Protein AF-A0A968XNM1-F1 (afdb_monomer_lite)

Secondary structure (DSSP, 8-state):
--GGGT---PPPPP-TT-TTTT-GGGTEEE-SSEEEE-B-S-GGGHHHHHHHHHHHTTTSEEEE--TT--B-GGGEEEETTEEEE-

Radius of gyration: 13.29 Å; chains: 1; bounding box: 41×28×34 Å

Foldseek 3Di:
DQVVVPDDDDDDDDDVVQPCLVPLQFQWDDDPAAIEGFAAPDPSCVVSNVVSVVVCVVPHHYDYDDPPDGATRVQWDDDPPDTDGD

Structure (mmCIF, N/CA/C/O backbone):
data_AF-A0A968XNM1-F1
#
_entry.id   AF-A0A968XNM1-F1
#
loop_
_atom_site.group_PDB
_atom_site.id
_atom_site.type_symbol
_atom_site.label_atom_id
_atom_site.label_alt_id
_atom_site.label_comp_id
_atom_site.label_asym_id
_atom_site.label_entity_id
_atom_site.label_seq_id
_atom_site.pdbx_PDB_ins_code
_atom_site.Cartn_x
_atom_site.Cartn_y
_atom_site.Cartn_z
_atom_site.occupancy
_atom_site.B_iso_or_equiv
_atom_site.auth_seq_id
_atom_site.auth_comp_id
_atom_site.auth_asym_id
_atom_site.auth_atom_id
_atom_site.pdbx_PDB_model_num
ATOM 1 N N . ALA A 1 1 ? -19.971 -2.285 -4.293 1.00 63.44 1 ALA A N 1
ATOM 2 C CA . ALA A 1 1 ? -19.529 -3.239 -3.257 1.00 63.44 1 ALA A CA 1
ATOM 3 C C . ALA A 1 1 ? -18.905 -2.527 -2.051 1.00 63.44 1 ALA A C 1
ATOM 5 O O . ALA A 1 1 ? -19.477 -2.604 -0.976 1.00 63.44 1 ALA A O 1
ATOM 6 N N . LEU A 1 2 ? -17.806 -1.775 -2.206 1.00 65.31 2 LEU A N 1
ATOM 7 C CA . LEU A 1 2 ? -17.145 -1.104 -1.068 1.00 65.31 2 LEU A CA 1
ATOM 8 C C . LEU A 1 2 ? -17.956 0.068 -0.481 1.00 65.31 2 LEU A C 1
ATOM 10 O O . LEU A 1 2 ? -18.174 0.130 0.724 1.00 65.31 2 LEU A O 1
ATOM 14 N N . LYS A 1 3 ? -18.530 0.939 -1.324 1.00 61.88 3 LYS A N 1
ATOM 15 C CA . LYS A 1 3 ? -19.420 2.017 -0.838 1.00 61.88 3 LYS A CA 1
ATOM 16 C C . LYS A 1 3 ? -20.676 1.492 -0.128 1.00 61.88 3 LYS A C 1
ATOM 18 O O . LYS A 1 3 ? -21.189 2.133 0.777 1.00 61.88 3 LYS A O 1
ATOM 23 N N . SER A 1 4 ? -21.172 0.316 -0.523 1.00 62.78 4 SER A N 1
ATOM 24 C CA . SER A 1 4 ? -22.400 -0.269 0.036 1.00 62.78 4 SER A CA 1
ATOM 25 C C . SER A 1 4 ? -22.220 -0.897 1.422 1.00 62.78 4 SER A C 1
ATOM 27 O O . SER A 1 4 ? -23.218 -1.199 2.062 1.00 62.78 4 SER A O 1
ATOM 29 N N . ILE A 1 5 ? -20.981 -1.074 1.892 1.00 74.56 5 ILE A N 1
ATOM 30 C CA . ILE A 1 5 ? -20.670 -1.532 3.258 1.00 74.56 5 ILE A CA 1
ATOM 31 C C . ILE A 1 5 ? -20.224 -0.382 4.180 1.00 74.56 5 ILE A C 1
ATOM 33 O O . ILE A 1 5 ? -19.773 -0.628 5.292 1.00 74.56 5 ILE A O 1
ATOM 37 N N . GLY A 1 6 ? -20.365 0.875 3.735 1.00 67.62 6 GLY A N 1
ATOM 38 C CA . GLY A 1 6 ? -20.048 2.065 4.532 1.00 67.62 6 GLY A CA 1
ATOM 39 C C . GLY A 1 6 ? -18.589 2.526 4.464 1.00 67.62 6 GLY A C 1
ATOM 40 O O . GLY A 1 6 ? -18.217 3.434 5.201 1.00 67.62 6 GLY A O 1
ATOM 41 N N . CYS A 1 7 ? -17.764 1.945 3.586 1.00 68.44 7 CYS A N 1
ATOM 42 C CA . CYS A 1 7 ? -16.402 2.424 3.365 1.00 68.44 7 CYS A CA 1
ATOM 43 C C . CYS A 1 7 ? -16.401 3.699 2.511 1.00 68.44 7 CYS A C 1
ATOM 45 O O . CYS A 1 7 ? -17.049 3.761 1.459 1.00 68.44 7 CYS A O 1
ATOM 47 N N . GLU A 1 8 ? -15.620 4.693 2.930 1.00 71.75 8 GLU A N 1
ATOM 48 C CA . GLU A 1 8 ? -15.251 5.815 2.075 1.00 71.75 8 GLU A CA 1
ATOM 49 C C . GLU A 1 8 ? -14.315 5.310 0.969 1.00 71.75 8 GLU A C 1
ATOM 51 O O . GLU A 1 8 ? -13.336 4.616 1.235 1.00 71.75 8 GLU A O 1
ATOM 56 N N . VAL A 1 9 ? -14.648 5.612 -0.287 1.00 71.31 9 VAL A N 1
ATOM 57 C CA . VAL A 1 9 ? -13.867 5.174 -1.450 1.00 71.31 9 VAL A CA 1
ATOM 58 C C . VAL A 1 9 ? -13.329 6.403 -2.157 1.00 71.31 9 VAL A C 1
ATOM 60 O O . VAL A 1 9 ? -14.102 7.166 -2.743 1.00 71.31 9 VAL A O 1
ATOM 63 N N . ILE A 1 10 ? -12.009 6.549 -2.128 1.00 72.31 10 ILE A N 1
ATOM 64 C CA . ILE A 1 10 ? -11.264 7.566 -2.865 1.00 72.31 10 ILE A CA 1
ATOM 65 C C . ILE A 1 10 ? -10.794 6.922 -4.168 1.00 72.31 10 ILE A C 1
ATOM 67 O O . ILE A 1 10 ? -10.059 5.938 -4.146 1.00 72.31 10 ILE A O 1
ATOM 71 N N . SER A 1 11 ? -11.264 7.444 -5.302 1.00 68.38 11 SER A N 1
ATOM 72 C CA . SER A 1 11 ? -10.837 6.986 -6.626 1.00 68.38 11 SER A CA 1
ATOM 73 C C . SER A 1 11 ? -9.769 7.928 -7.150 1.00 68.38 11 SER A C 1
ATOM 75 O O . SER A 1 11 ? -10.018 9.128 -7.273 1.00 68.38 11 SER A O 1
ATOM 77 N N . LEU A 1 12 ? -8.601 7.384 -7.467 1.00 66.19 12 LEU A N 1
ATOM 78 C CA . LEU A 1 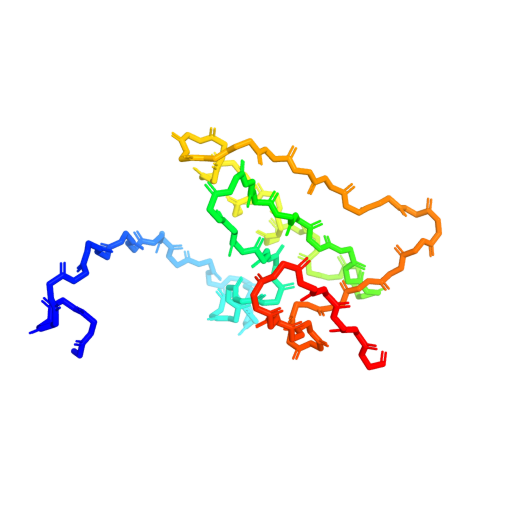12 ? -7.534 8.129 -8.121 1.00 66.19 12 LEU A CA 1
ATOM 79 C C . LEU A 1 12 ? -7.772 8.192 -9.637 1.00 66.19 12 LEU A C 1
ATOM 81 O O . LEU A 1 12 ? -8.486 7.336 -10.169 1.00 66.19 12 LEU A O 1
ATOM 85 N N . PRO A 1 13 ? -7.249 9.226 -10.323 1.00 65.06 13 PRO A N 1
ATOM 86 C CA . PRO A 1 13 ? -7.352 9.332 -11.773 1.00 65.06 13 PRO A CA 1
ATOM 87 C C . PRO A 1 13 ? -6.630 8.168 -12.461 1.00 65.06 13 PRO A C 1
ATOM 89 O O . PRO A 1 13 ? -5.609 7.685 -11.976 1.00 65.06 13 PRO A O 1
ATOM 92 N N . GLU A 1 14 ? -7.166 7.733 -13.599 1.00 59.53 14 GLU A N 1
ATOM 93 C CA . GLU A 1 14 ? -6.563 6.677 -14.412 1.00 59.53 14 GLU A CA 1
ATOM 94 C C . GLU A 1 14 ? -5.190 7.116 -14.941 1.00 59.53 14 GLU A C 1
ATOM 96 O O . GLU A 1 14 ? -5.017 8.257 -15.380 1.00 59.53 14 GLU A O 1
ATOM 101 N N . LEU A 1 15 ? -4.221 6.198 -14.921 1.00 61.56 15 LEU A N 1
ATOM 102 C CA . LEU A 1 15 ? -2.899 6.375 -15.521 1.00 61.56 15 LEU A CA 1
ATOM 103 C C . LEU A 1 15 ? -2.819 5.493 -16.783 1.00 61.56 15 LEU A C 1
ATOM 105 O O . LEU A 1 15 ? -2.354 4.359 -16.706 1.00 61.56 15 LEU A O 1
ATOM 109 N N . PRO A 1 16 ? -3.301 5.974 -17.947 1.00 52.69 16 PRO A N 1
ATOM 110 C CA . PRO A 1 16 ? -3.501 5.153 -19.149 1.00 52.69 16 PRO A CA 1
ATOM 111 C C . PRO A 1 16 ? -2.218 4.548 -19.745 1.00 52.69 16 PRO A C 1
ATOM 113 O O . PRO A 1 16 ? -2.301 3.601 -20.522 1.00 52.69 16 PRO A O 1
ATOM 116 N N . ASP A 1 17 ? -1.043 5.053 -19.362 1.00 57.84 17 ASP A N 1
ATOM 117 C CA . ASP A 1 17 ? 0.261 4.549 -19.810 1.00 57.84 17 ASP A CA 1
ATOM 118 C C . ASP A 1 17 ? 0.825 3.418 -18.920 1.00 57.84 17 ASP A C 1
ATOM 120 O O . ASP A 1 17 ? 1.916 2.908 -19.183 1.00 57.84 17 ASP A O 1
ATOM 124 N N . LEU A 1 18 ? 0.104 3.022 -17.862 1.00 55.66 18 LEU A N 1
ATOM 125 C CA . LEU A 1 18 ? 0.555 2.065 -16.848 1.00 55.66 18 LEU A CA 1
ATOM 126 C C . LEU A 1 18 ? -0.472 0.928 -16.702 1.00 55.66 18 LEU A C 1
ATOM 128 O O . LEU A 1 18 ? -1.382 1.013 -15.881 1.00 55.66 18 LEU A O 1
ATOM 132 N N . PRO A 1 19 ? -0.361 -0.153 -17.498 1.00 54.69 19 PRO A N 1
ATOM 133 C CA . PRO A 1 19 ? -1.360 -1.227 -17.526 1.00 54.69 19 PRO A CA 1
ATOM 134 C C . PRO A 1 19 ? -1.510 -1.986 -16.194 1.00 54.69 19 PRO A C 1
ATOM 136 O O . PRO A 1 19 ? -2.524 -2.651 -15.995 1.00 54.69 19 PRO A O 1
ATOM 139 N N . ASP A 1 20 ? -0.546 -1.852 -15.277 1.00 55.16 20 ASP A N 1
ATOM 140 C CA . ASP A 1 20 ? -0.567 -2.451 -13.937 1.00 55.16 20 ASP A CA 1
ATOM 141 C C . ASP A 1 20 ? -1.128 -1.521 -12.843 1.00 55.16 20 ASP A C 1
ATOM 143 O O . ASP A 1 20 ? -1.341 -1.977 -11.719 1.00 55.16 20 ASP A O 1
ATOM 147 N N . SER A 1 21 ? -1.467 -0.261 -13.155 1.00 55.56 21 SER A N 1
ATOM 148 C CA . SER A 1 21 ? -1.888 0.744 -12.160 1.00 55.56 21 SER A CA 1
ATOM 149 C C . SER A 1 21 ? -3.214 0.427 -11.453 1.00 55.56 21 SER A C 1
ATOM 151 O O . SER A 1 21 ? -3.642 1.151 -10.554 1.00 55.56 21 SER A O 1
ATOM 153 N N . VAL A 1 22 ? -3.907 -0.627 -11.885 1.00 56.81 22 VAL A N 1
ATOM 154 C CA . VAL A 1 22 ? -5.106 -1.168 -11.233 1.00 56.81 22 VAL A CA 1
ATOM 155 C C . VAL A 1 22 ? -4.772 -1.973 -9.971 1.00 56.81 22 VAL A C 1
ATOM 157 O O . VAL A 1 22 ? -5.628 -2.102 -9.095 1.00 56.81 22 VAL A O 1
ATOM 160 N N . PHE A 1 23 ? -3.537 -2.466 -9.831 1.00 58.41 23 PHE A N 1
ATOM 161 C CA . PHE A 1 23 ? -3.067 -3.228 -8.669 1.00 58.41 23 PHE A CA 1
ATOM 162 C C . PHE A 1 23 ? -2.460 -2.308 -7.603 1.00 58.41 23 PHE A C 1
ATOM 164 O O . PHE A 1 23 ? -1.306 -2.442 -7.205 1.00 58.41 23 PHE A O 1
ATOM 171 N N . VAL A 1 24 ? -3.263 -1.368 -7.098 1.00 59.72 24 VAL A N 1
ATOM 172 C CA . VAL A 1 24 ? -2.855 -0.435 -6.027 1.00 59.72 24 VAL A CA 1
ATOM 173 C C . VAL A 1 24 ? -2.333 -1.138 -4.765 1.00 59.72 24 VAL A C 1
ATOM 175 O O . VAL A 1 24 ? -1.486 -0.582 -4.069 1.00 59.72 24 VAL A O 1
ATOM 178 N N . GLU A 1 25 ? -2.782 -2.365 -4.495 1.00 61.00 25 GLU A N 1
ATOM 179 C CA . GLU A 1 25 ? -2.336 -3.192 -3.364 1.00 61.00 25 GLU A CA 1
ATOM 180 C C . GLU A 1 25 ? -0.836 -3.525 -3.419 1.00 61.00 25 GLU A C 1
ATOM 182 O O . GLU A 1 25 ? -0.175 -3.574 -2.383 1.00 61.00 25 GLU A O 1
ATOM 187 N N . ASP A 1 26 ? -0.254 -3.636 -4.617 1.00 65.81 26 ASP A N 1
ATOM 188 C CA . ASP A 1 26 ? 1.165 -3.969 -4.775 1.00 65.81 26 ASP A CA 1
ATOM 189 C C . ASP A 1 26 ? 2.097 -2.828 -4.345 1.00 65.81 26 ASP A C 1
ATOM 191 O O . ASP A 1 26 ? 3.279 -3.055 -4.072 1.00 65.81 26 ASP A O 1
ATOM 195 N N . THR A 1 27 ? 1.571 -1.602 -4.270 1.00 68.94 27 THR A N 1
ATOM 196 C CA . THR A 1 27 ? 2.356 -0.375 -4.065 1.00 68.94 27 THR A CA 1
ATOM 197 C C . THR A 1 27 ? 2.472 0.047 -2.600 1.00 68.94 27 THR A C 1
ATOM 199 O O . THR A 1 27 ? 3.434 0.724 -2.218 1.00 68.94 27 THR A O 1
ATOM 202 N N . ALA A 1 28 ? 1.505 -0.333 -1.760 1.00 77.38 28 ALA A N 1
ATOM 203 C CA . ALA A 1 28 ? 1.480 0.070 -0.363 1.00 77.38 28 ALA A CA 1
ATOM 204 C C . ALA A 1 28 ? 0.625 -0.856 0.509 1.00 77.38 28 ALA A C 1
ATOM 206 O O . ALA A 1 28 ? -0.506 -1.193 0.172 1.00 77.38 28 ALA A O 1
ATOM 207 N N . VAL A 1 29 ? 1.133 -1.161 1.701 1.00 82.56 29 VAL A N 1
ATOM 208 C CA . VAL A 1 29 ? 0.411 -1.881 2.753 1.00 82.56 29 VAL A CA 1
ATOM 209 C C . VAL A 1 29 ? -0.052 -0.876 3.802 1.00 82.56 29 VAL A C 1
ATOM 211 O O . VAL A 1 29 ? 0.763 -0.189 4.425 1.00 82.56 29 VAL A O 1
ATOM 214 N N . ILE A 1 30 ? -1.367 -0.769 3.995 1.00 83.44 30 ILE A N 1
ATOM 215 C CA . ILE A 1 30 ? -1.968 0.213 4.905 1.00 83.44 30 ILE A CA 1
ATOM 216 C C . ILE A 1 30 ? -2.264 -0.425 6.257 1.00 83.44 30 ILE A C 1
ATOM 218 O O . ILE A 1 30 ? -2.917 -1.461 6.344 1.00 83.44 30 ILE A O 1
ATOM 222 N N . LEU A 1 31 ? -1.804 0.232 7.317 1.00 79.50 31 LEU A N 1
ATOM 223 C CA . LEU A 1 31 ? -1.998 -0.168 8.704 1.00 79.50 31 LEU A CA 1
ATOM 224 C C . LEU A 1 31 ? -2.719 0.929 9.475 1.00 79.50 31 LEU A C 1
ATOM 226 O O . LEU A 1 31 ? -2.815 2.082 9.039 1.00 79.50 31 LEU A O 1
ATOM 230 N N . ASP A 1 32 ? -3.155 0.579 10.680 1.00 79.19 32 ASP A N 1
ATOM 231 C CA . ASP A 1 32 ? -3.767 1.530 11.600 1.00 79.19 32 ASP A CA 1
ATOM 232 C C . ASP A 1 32 ? -2.802 2.646 12.012 1.00 79.19 32 ASP A C 1
ATOM 234 O O . ASP A 1 32 ? -3.244 3.755 12.302 1.00 79.19 32 ASP A O 1
ATOM 238 N N . GLU A 1 33 ? -1.494 2.390 12.037 1.00 82.38 33 GLU A N 1
ATOM 239 C CA . GLU A 1 33 ? -0.496 3.366 12.479 1.00 82.38 33 GLU A CA 1
ATOM 240 C C . GLU A 1 33 ? 0.267 4.047 11.325 1.00 82.38 33 GLU A C 1
ATOM 242 O O . GLU A 1 33 ? 0.743 5.175 11.486 1.00 82.38 33 GLU A O 1
ATOM 247 N N . ALA A 1 34 ? 0.406 3.394 10.167 1.00 85.75 34 ALA A N 1
ATOM 248 C CA . ALA A 1 34 ? 1.249 3.865 9.064 1.00 85.75 34 ALA A CA 1
ATOM 249 C C . ALA A 1 34 ? 0.859 3.253 7.709 1.00 85.75 34 ALA A C 1
ATOM 251 O O . ALA A 1 34 ? 0.206 2.218 7.645 1.00 85.75 34 ALA A O 1
ATOM 252 N N . ALA A 1 35 ? 1.321 3.870 6.624 1.00 87.31 35 ALA A N 1
ATOM 253 C CA . ALA A 1 35 ? 1.320 3.279 5.292 1.00 87.31 35 ALA A CA 1
ATOM 254 C C . ALA A 1 35 ? 2.750 2.873 4.920 1.00 87.31 35 ALA A C 1
ATOM 256 O O . ALA A 1 35 ? 3.654 3.716 4.876 1.00 87.31 35 ALA A O 1
ATOM 257 N N . VAL A 1 36 ? 2.961 1.581 4.679 1.00 86.44 36 VAL A N 1
ATOM 258 C CA . VAL A 1 36 ? 4.249 1.029 4.259 1.00 86.44 36 VAL A CA 1
ATOM 259 C C . VAL A 1 36 ? 4.280 0.978 2.740 1.00 86.44 36 VAL A C 1
ATOM 261 O O . VAL A 1 36 ? 3.583 0.183 2.124 1.00 86.44 36 VAL A O 1
ATOM 264 N N . ILE A 1 37 ? 5.096 1.834 2.146 1.00 87.75 37 ILE A N 1
ATOM 265 C CA . ILE A 1 37 ? 5.347 1.896 0.713 1.00 87.75 37 ILE A CA 1
ATOM 266 C C . ILE A 1 37 ? 6.339 0.790 0.343 1.00 87.75 37 ILE A C 1
ATOM 268 O O . ILE A 1 37 ? 7.439 0.716 0.912 1.00 87.75 37 ILE A O 1
ATOM 272 N N . THR A 1 38 ? 5.935 -0.070 -0.587 1.00 85.50 38 THR A N 1
ATOM 273 C CA . THR A 1 38 ? 6.693 -1.252 -1.005 1.00 85.50 38 THR A CA 1
ATOM 274 C C . THR A 1 38 ? 7.881 -0.865 -1.895 1.00 85.50 38 THR A C 1
ATOM 276 O O . THR A 1 38 ? 8.002 0.273 -2.355 1.00 85.50 38 THR A O 1
ATOM 279 N N . ASN A 1 39 ? 8.814 -1.800 -2.096 1.00 83.38 39 ASN A N 1
ATOM 280 C CA . ASN A 1 39 ? 9.951 -1.627 -3.006 1.00 83.38 39 ASN A CA 1
ATOM 281 C C . ASN A 1 39 ? 9.992 -2.827 -3.963 1.00 83.38 39 ASN A C 1
ATOM 283 O O . ASN A 1 39 ? 10.772 -3.757 -3.732 1.00 83.38 39 ASN A O 1
ATOM 287 N N . PRO A 1 40 ? 9.123 -2.845 -4.985 1.00 74.19 40 PRO A N 1
ATOM 288 C CA . PRO A 1 40 ? 9.033 -3.947 -5.924 1.00 74.19 40 PRO A CA 1
ATOM 289 C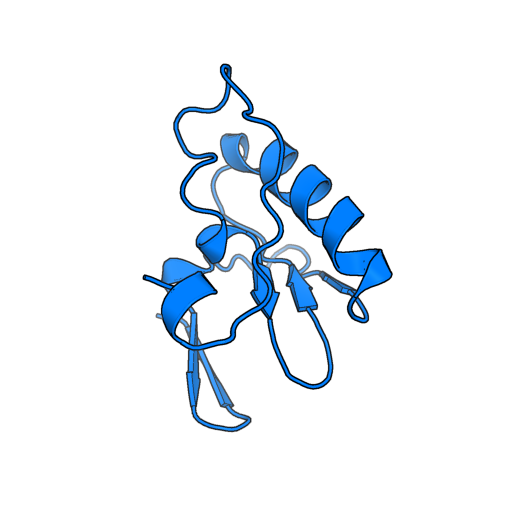 C . PRO A 1 40 ? 10.334 -4.068 -6.721 1.00 74.19 40 PRO A C 1
ATOM 291 O O . PRO A 1 40 ? 10.987 -3.072 -7.058 1.00 74.19 40 PRO A O 1
ATOM 294 N N . GLY A 1 41 ? 10.716 -5.303 -7.047 1.00 70.25 41 GLY A N 1
ATOM 295 C CA . GLY A 1 41 ? 11.934 -5.573 -7.821 1.00 70.25 41 GLY A CA 1
ATOM 296 C C . GLY A 1 41 ? 11.876 -5.025 -9.256 1.00 70.25 41 GLY A C 1
ATOM 297 O O . GLY A 1 41 ? 12.911 -4.736 -9.861 1.00 70.25 41 GLY A O 1
ATOM 298 N N . ALA A 1 42 ? 10.669 -4.838 -9.799 1.00 70.19 42 ALA A N 1
ATOM 299 C CA . ALA A 1 42 ? 10.442 -4.322 -11.143 1.00 70.19 42 ALA A CA 1
ATOM 300 C C . ALA A 1 42 ? 10.514 -2.783 -11.192 1.00 70.19 42 ALA A C 1
ATOM 302 O O . ALA A 1 42 ? 9.645 -2.072 -10.691 1.00 70.19 42 ALA A O 1
ATOM 303 N N . VAL A 1 43 ? 11.533 -2.248 -11.877 1.00 67.56 43 VAL A N 1
ATOM 304 C CA . VAL A 1 43 ? 11.761 -0.794 -12.021 1.00 67.56 43 VAL A CA 1
ATOM 305 C C . VAL A 1 43 ? 10.602 -0.076 -12.728 1.00 67.56 43 VAL A C 1
ATOM 307 O O . VAL A 1 43 ? 10.366 1.100 -12.456 1.00 67.56 43 VAL A O 1
ATOM 310 N N . SER A 1 44 ? 9.856 -0.775 -13.588 1.00 66.31 44 SER A N 1
ATOM 311 C CA . SER A 1 44 ? 8.699 -0.240 -14.318 1.00 66.31 44 SER A CA 1
ATOM 312 C C . SER A 1 44 ? 7.548 0.210 -13.414 1.00 66.31 44 SER A C 1
ATOM 314 O O . SER A 1 44 ? 6.784 1.071 -13.830 1.00 66.31 44 SER A O 1
ATOM 316 N N . ARG A 1 45 ? 7.455 -0.304 -12.179 1.00 68.56 45 ARG A N 1
ATOM 317 C CA . ARG A 1 45 ? 6.381 0.028 -11.225 1.00 68.56 45 ARG A CA 1
ATOM 318 C C . ARG A 1 45 ? 6.694 1.215 -10.310 1.00 68.56 45 ARG A C 1
ATOM 320 O O . ARG A 1 45 ? 5.823 1.687 -9.590 1.00 68.56 45 ARG A O 1
ATOM 327 N N . LYS A 1 46 ? 7.920 1.756 -10.343 1.00 68.50 46 LYS A N 1
ATOM 328 C CA . LYS A 1 46 ? 8.325 2.884 -9.477 1.00 68.50 46 LYS A CA 1
ATOM 329 C C . LYS A 1 46 ? 7.470 4.155 -9.623 1.00 68.50 46 LYS A C 1
ATOM 331 O O . LYS A 1 46 ? 7.171 4.751 -8.591 1.00 68.50 46 LYS A O 1
ATOM 336 N N . PRO A 1 47 ? 7.056 4.582 -10.833 1.00 69.25 47 PRO A N 1
ATOM 337 C CA . PRO A 1 47 ? 6.223 5.778 -10.981 1.00 69.25 47 PRO A CA 1
ATOM 338 C C . PRO A 1 47 ? 4.847 5.660 -10.304 1.00 69.25 47 PRO A C 1
ATOM 340 O O . PRO A 1 47 ? 4.331 6.651 -9.791 1.00 69.25 47 PRO A O 1
ATOM 343 N N . GLU A 1 48 ? 4.272 4.454 -10.251 1.00 68.62 48 GLU A N 1
ATOM 344 C CA . GLU A 1 48 ? 2.982 4.189 -9.594 1.00 68.62 48 GLU A CA 1
ATOM 345 C C . GLU A 1 48 ? 3.084 4.367 -8.074 1.00 68.62 48 GLU A C 1
ATOM 347 O O . GLU A 1 48 ? 2.229 4.992 -7.447 1.00 68.62 48 GLU A O 1
ATOM 352 N N . ILE A 1 49 ? 4.188 3.891 -7.492 1.00 75.12 49 ILE A N 1
ATOM 353 C CA . ILE A 1 49 ? 4.470 3.977 -6.056 1.00 75.12 49 ILE A CA 1
ATOM 354 C C . ILE A 1 49 ? 4.521 5.426 -5.582 1.00 75.12 49 ILE A C 1
ATOM 356 O O . ILE A 1 49 ? 3.966 5.755 -4.534 1.00 75.12 49 ILE A O 1
ATOM 360 N N . ASP A 1 50 ? 5.188 6.302 -6.334 1.00 77.81 50 ASP A N 1
ATOM 361 C CA . ASP A 1 50 ? 5.303 7.706 -5.946 1.00 77.81 50 ASP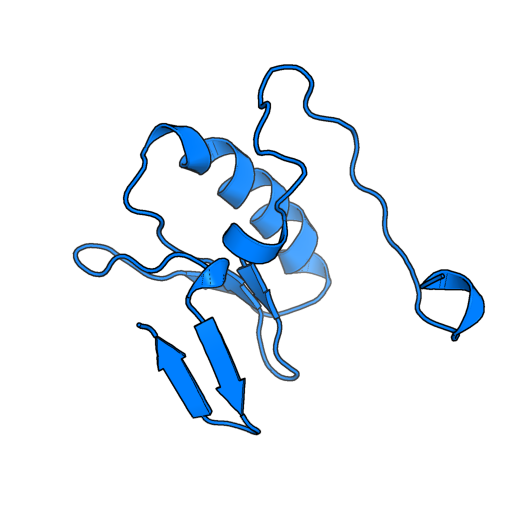 A CA 1
ATOM 362 C C . ASP A 1 50 ? 3.951 8.426 -6.029 1.00 77.81 50 ASP A C 1
ATOM 364 O O . ASP A 1 50 ? 3.637 9.218 -5.140 1.00 77.81 50 ASP A O 1
ATOM 368 N N . SER A 1 51 ? 3.108 8.097 -7.015 1.00 78.69 51 SER A N 1
ATOM 369 C CA . SER A 1 51 ? 1.745 8.634 -7.099 1.00 78.69 51 SER A CA 1
ATOM 370 C C . SER A 1 51 ? 0.884 8.212 -5.903 1.00 78.69 51 SER A C 1
ATOM 372 O O . SER A 1 51 ? 0.200 9.048 -5.311 1.00 78.69 51 SER A O 1
ATOM 374 N N . ILE A 1 52 ? 0.962 6.943 -5.496 1.00 78.50 52 ILE A N 1
ATOM 375 C CA . ILE A 1 52 ? 0.220 6.423 -4.342 1.00 78.50 52 ILE A CA 1
ATOM 376 C C . ILE A 1 52 ? 0.758 6.993 -3.027 1.00 78.50 52 ILE A C 1
ATOM 378 O O . ILE A 1 52 ? -0.022 7.406 -2.167 1.00 78.50 52 ILE 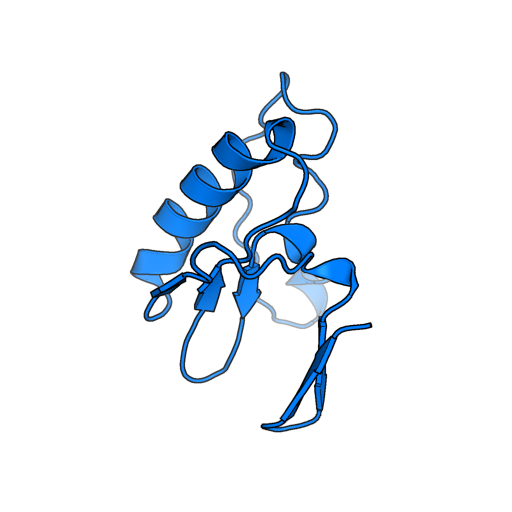A O 1
ATOM 382 N N . ALA A 1 53 ? 2.078 7.090 -2.872 1.00 81.75 53 ALA A N 1
ATOM 383 C CA . ALA A 1 53 ? 2.697 7.702 -1.702 1.00 81.75 53 ALA A CA 1
ATOM 384 C C . ALA A 1 53 ? 2.260 9.166 -1.530 1.00 81.75 53 ALA A C 1
ATOM 386 O O . ALA A 1 53 ? 1.957 9.585 -0.413 1.00 81.75 53 ALA A O 1
ATOM 387 N N . GLU A 1 54 ? 2.174 9.928 -2.622 1.00 83.50 54 GLU A N 1
ATOM 388 C CA . GLU A 1 54 ? 1.722 11.321 -2.591 1.00 83.50 54 GLU A CA 1
ATOM 389 C C . GLU A 1 54 ? 0.280 11.476 -2.106 1.00 83.50 54 GLU A C 1
ATOM 391 O O . GLU A 1 54 ? -0.026 12.467 -1.455 1.00 83.50 54 GLU A O 1
ATOM 396 N N . VAL A 1 55 ? -0.592 10.504 -2.363 1.00 83.31 55 VAL A N 1
ATOM 397 C CA . VAL A 1 55 ? -1.963 10.502 -1.833 1.00 83.31 55 VAL A CA 1
ATOM 398 C C . VAL A 1 55 ? -1.963 10.068 -0.370 1.00 83.31 55 VAL A C 1
ATOM 400 O O . VAL A 1 55 ? -2.584 10.700 0.480 1.00 83.31 55 VAL A O 1
ATOM 403 N N . LEU A 1 56 ? -1.245 8.991 -0.049 1.00 83.12 56 LEU A N 1
ATOM 404 C CA . LEU A 1 56 ? -1.261 8.383 1.281 1.00 83.12 56 LEU A CA 1
ATOM 405 C C . LEU A 1 56 ? -0.655 9.271 2.369 1.00 83.12 56 LEU A C 1
ATOM 407 O O . LEU A 1 56 ? -1.022 9.109 3.535 1.00 83.12 56 LEU A O 1
ATOM 411 N N . LYS A 1 57 ? 0.225 10.217 2.013 1.00 83.56 57 LYS A N 1
ATOM 412 C CA . LYS A 1 57 ? 0.830 11.158 2.971 1.00 83.56 57 LYS A CA 1
ATOM 413 C C . LYS A 1 57 ? -0.208 11.984 3.736 1.00 83.56 57 LYS A C 1
ATOM 415 O O . LYS A 1 57 ? 0.044 12.343 4.884 1.00 83.56 57 LYS A O 1
ATOM 420 N N . ASP A 1 58 ? -1.361 12.246 3.120 1.00 85.00 58 ASP A N 1
ATOM 421 C CA . ASP A 1 58 ? -2.436 13.042 3.717 1.00 85.00 58 ASP A CA 1
ATOM 422 C C . ASP A 1 58 ? -3.303 12.215 4.683 1.00 85.00 58 ASP A C 1
ATOM 424 O O . ASP A 1 58 ? -4.015 12.773 5.517 1.00 85.00 58 ASP A O 1
ATOM 428 N N . TYR A 1 59 ? -3.210 10.881 4.622 1.00 83.75 59 TYR A N 1
ATOM 429 C CA . TYR A 1 59 ? -4.010 9.965 5.441 1.00 83.75 59 TYR A CA 1
ATOM 430 C C . TYR A 1 59 ? -3.202 9.295 6.552 1.00 83.75 59 TYR A C 1
ATOM 432 O O . TYR A 1 59 ? -3.726 9.061 7.644 1.00 83.75 59 TYR A O 1
ATOM 440 N N . ARG A 1 60 ? -1.940 8.933 6.290 1.00 87.56 60 ARG A N 1
ATOM 441 C CA . ARG A 1 60 ? -1.102 8.137 7.197 1.00 87.56 60 ARG A CA 1
ATOM 442 C C . ARG A 1 60 ? 0.364 8.551 7.121 1.00 87.56 60 ARG A C 1
ATOM 444 O O . ARG A 1 60 ? 0.853 9.054 6.115 1.00 87.56 60 ARG A O 1
ATOM 451 N N . LYS A 1 61 ? 1.111 8.245 8.187 1.00 88.38 61 LYS A N 1
ATOM 452 C CA . LYS A 1 61 ? 2.574 8.355 8.169 1.00 88.38 61 LYS A CA 1
ATOM 453 C C . LYS A 1 61 ? 3.149 7.363 7.159 1.00 88.38 61 LYS A C 1
ATOM 455 O O . LYS A 1 61 ? 2.886 6.168 7.263 1.00 88.38 61 LYS A O 1
ATOM 460 N N . LEU A 1 62 ? 3.981 7.851 6.246 1.00 89.00 62 LEU A N 1
ATOM 461 C CA . LEU A 1 62 ? 4.644 7.009 5.256 1.00 89.00 62 LEU A CA 1
ATOM 462 C C . LEU A 1 62 ? 5.921 6.373 5.808 1.00 89.00 62 LEU A C 1
ATOM 464 O O . LEU A 1 62 ? 6.744 7.04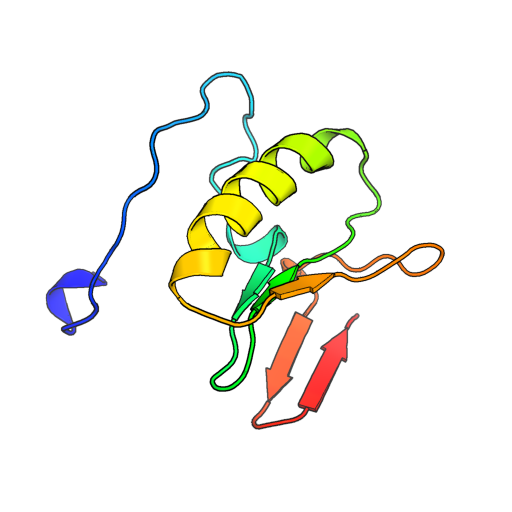2 6.439 1.00 89.00 62 LEU A O 1
ATOM 468 N N . ILE A 1 63 ? 6.110 5.091 5.511 1.00 88.12 63 ILE A N 1
ATOM 469 C CA . ILE A 1 63 ? 7.347 4.342 5.746 1.00 88.12 63 ILE A CA 1
ATOM 470 C C . ILE A 1 63 ? 7.728 3.685 4.423 1.00 88.12 63 ILE A C 1
ATOM 472 O O . ILE A 1 63 ? 6.927 2.951 3.866 1.00 88.12 63 ILE A O 1
ATOM 476 N N . ARG A 1 64 ? 8.930 3.943 3.901 1.00 87.69 64 ARG A N 1
ATOM 477 C CA . ARG A 1 64 ? 9.395 3.356 2.634 1.00 87.69 64 ARG A CA 1
ATOM 478 C C . ARG A 1 64 ? 10.366 2.212 2.900 1.00 87.69 64 ARG A C 1
ATOM 480 O O . ARG A 1 64 ? 11.312 2.387 3.670 1.00 87.69 64 ARG A O 1
ATOM 487 N N . ILE A 1 65 ? 10.164 1.078 2.235 1.00 84.62 65 ILE A N 1
ATOM 488 C CA . ILE A 1 65 ? 11.168 0.012 2.176 1.00 84.62 65 ILE A CA 1
ATOM 489 C C . ILE A 1 65 ? 12.335 0.513 1.318 1.00 84.62 65 ILE A C 1
ATOM 491 O O . ILE A 1 65 ? 12.137 1.056 0.234 1.00 84.62 65 ILE A O 1
ATOM 495 N N . GLN A 1 66 ? 13.557 0.385 1.832 1.00 82.00 66 GLN A N 1
ATOM 496 C CA . GLN A 1 66 ? 14.767 0.850 1.156 1.00 82.00 66 GLN A CA 1
ATOM 497 C C . GLN A 1 66 ? 15.579 -0.327 0.618 1.00 82.00 66 GLN A C 1
ATOM 499 O O . GLN A 1 66 ? 15.613 -1.405 1.214 1.00 82.00 66 GLN A O 1
ATOM 504 N N . SER A 1 67 ? 16.296 -0.090 -0.480 1.00 79.31 67 SER A N 1
ATOM 505 C CA . SER A 1 67 ? 17.301 -1.024 -0.988 1.00 79.31 67 SER A CA 1
ATOM 506 C C . SER A 1 67 ? 18.321 -1.394 0.106 1.00 79.31 67 SER A C 1
ATOM 508 O O . SER A 1 67 ? 18.691 -0.531 0.905 1.00 79.31 67 SER A O 1
ATOM 510 N N . PRO A 1 68 ? 18.823 -2.643 0.136 1.00 83.56 68 PRO A N 1
ATOM 511 C CA . PRO A 1 68 ? 18.675 -3.686 -0.885 1.00 83.56 68 PRO A CA 1
ATOM 512 C C . PRO A 1 68 ? 17.419 -4.559 -0.736 1.00 83.56 68 PRO A C 1
ATOM 514 O O . PRO A 1 68 ? 17.249 -5.487 -1.519 1.00 83.56 68 PRO A O 1
ATOM 517 N N . ALA A 1 69 ? 16.561 -4.300 0.255 1.00 81.31 69 ALA A N 1
ATOM 518 C CA . ALA A 1 69 ? 15.355 -5.092 0.464 1.00 81.31 69 ALA A CA 1
ATOM 519 C C . ALA A 1 69 ? 14.313 -4.794 -0.621 1.00 81.31 69 ALA A C 1
ATOM 521 O O . ALA A 1 69 ? 14.035 -3.630 -0.919 1.00 81.31 69 ALA A O 1
ATOM 522 N N . THR A 1 70 ? 13.727 -5.849 -1.178 1.00 81.44 70 THR A N 1
ATOM 523 C CA . THR A 1 70 ? 12.607 -5.781 -2.120 1.00 81.44 70 THR A CA 1
ATOM 524 C C . THR A 1 70 ? 11.399 -6.477 -1.522 1.00 81.44 70 THR A C 1
ATOM 526 O O . THR A 1 70 ? 11.546 -7.535 -0.915 1.00 81.44 70 THR A O 1
ATOM 529 N N . VAL A 1 71 ? 10.222 -5.884 -1.685 1.00 80.69 71 VAL A N 1
ATOM 530 C CA . VAL A 1 71 ? 8.943 -6.456 -1.250 1.00 80.69 71 VAL A CA 1
ATOM 531 C C . VAL A 1 71 ? 7.893 -6.034 -2.260 1.00 80.69 71 VAL A C 1
ATOM 533 O O . VAL A 1 71 ? 7.822 -4.847 -2.587 1.00 80.69 71 VAL A O 1
ATOM 536 N N . ASP A 1 72 ? 7.083 -6.989 -2.697 1.00 78.00 72 ASP A N 1
ATOM 537 C CA . ASP A 1 72 ? 5.885 -6.769 -3.500 1.00 78.00 72 ASP A CA 1
ATOM 538 C C . ASP A 1 72 ? 4.651 -6.838 -2.585 1.00 78.00 72 ASP A C 1
ATOM 540 O O . ASP A 1 72 ? 4.568 -7.701 -1.710 1.00 78.00 72 ASP A O 1
ATOM 544 N N . GLY A 1 73 ? 3.712 -5.893 -2.725 1.00 71.06 73 GLY A N 1
ATOM 545 C CA . GLY A 1 73 ? 2.560 -5.780 -1.816 1.00 71.06 73 GLY A CA 1
ATOM 546 C C . GLY A 1 73 ? 1.644 -7.006 -1.829 1.00 71.06 73 GLY A C 1
ATOM 547 O O . GLY A 1 73 ? 1.193 -7.419 -0.762 1.00 71.06 73 GLY A O 1
ATOM 548 N N . GLY A 1 74 ? 1.467 -7.649 -2.988 1.00 72.25 74 GLY A N 1
ATOM 549 C CA . GLY A 1 74 ? 0.713 -8.898 -3.114 1.00 72.25 74 GLY A CA 1
ATOM 550 C C . GLY A 1 74 ? 1.266 -10.081 -2.308 1.00 72.25 74 GLY A C 1
ATOM 551 O O . GLY A 1 74 ? 0.507 -10.993 -1.984 1.00 72.25 74 GLY A O 1
ATOM 552 N N . ASP A 1 75 ? 2.545 -10.056 -1.919 1.00 75.06 75 ASP A N 1
ATOM 553 C CA . ASP A 1 75 ? 3.154 -11.095 -1.076 1.00 75.06 75 ASP A CA 1
ATOM 554 C C . ASP A 1 75 ? 3.071 -10.7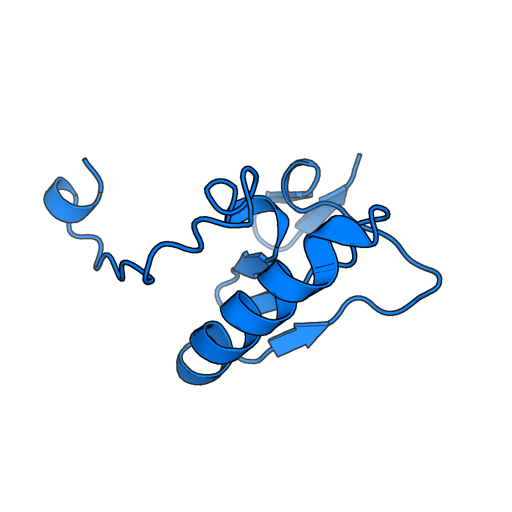74 0.424 1.00 75.06 75 ASP A C 1
ATOM 556 O O . ASP A 1 75 ? 3.516 -11.571 1.255 1.00 75.06 75 ASP A O 1
ATOM 560 N N . VAL A 1 76 ? 2.516 -9.616 0.804 1.00 75.69 76 VAL A N 1
ATOM 561 C CA . VAL A 1 76 ? 2.439 -9.191 2.203 1.00 75.69 76 VAL A CA 1
ATOM 562 C C . VAL A 1 76 ? 1.117 -9.610 2.830 1.00 75.69 76 VAL A C 1
ATOM 564 O O . VAL A 1 76 ? 0.062 -9.034 2.579 1.00 75.69 76 VAL A O 1
ATOM 567 N N . LEU A 1 77 ? 1.192 -10.550 3.770 1.00 77.44 77 LEU A N 1
ATOM 568 C CA . LEU A 1 77 ? 0.078 -10.881 4.649 1.00 77.44 77 LEU A CA 1
ATOM 569 C C . LEU A 1 77 ? 0.218 -10.151 5.991 1.00 77.44 77 LEU A C 1
ATOM 571 O O . LEU A 1 77 ? 1.209 -10.318 6.711 1.00 77.44 77 LEU A O 1
ATOM 575 N N . VAL A 1 78 ? -0.816 -9.391 6.361 1.00 75.12 78 VAL A N 1
ATOM 576 C CA . VAL A 1 78 ? -0.923 -8.739 7.674 1.00 75.12 78 VAL A CA 1
ATOM 577 C C . VAL A 1 78 ? -1.858 -9.543 8.576 1.00 75.12 78 VAL A C 1
ATOM 579 O O . VAL A 1 78 ? -3.052 -9.663 8.310 1.00 75.12 78 VAL A O 1
ATOM 582 N N . VAL A 1 79 ? -1.327 -10.076 9.681 1.00 76.50 79 VAL A N 1
ATOM 583 C CA . VAL A 1 79 ? -2.115 -10.788 10.703 1.00 76.50 79 VAL A CA 1
ATOM 584 C C . VAL A 1 79 ? -1.967 -10.076 12.043 1.00 76.50 79 VAL A C 1
ATOM 586 O O . VAL A 1 79 ? -0.971 -10.231 12.758 1.00 76.50 79 VAL A O 1
ATOM 589 N N . GLY A 1 80 ? -2.970 -9.268 12.390 1.00 78.19 80 GLY A N 1
ATOM 590 C CA . GLY A 1 80 ? -2.920 -8.394 13.561 1.00 78.19 80 GLY A CA 1
ATOM 591 C C . GLY A 1 80 ? -1.795 -7.366 13.422 1.00 78.19 80 GLY A C 1
ATOM 592 O O . GLY A 1 80 ? -1.900 -6.450 12.620 1.00 78.19 80 GLY A O 1
ATOM 593 N N . LYS A 1 81 ? -0.710 -7.535 14.192 1.00 73.31 81 LYS A N 1
ATOM 594 C CA . LYS A 1 81 ? 0.491 -6.672 14.141 1.00 73.31 81 LYS A CA 1
ATOM 595 C C . LYS A 1 81 ? 1.709 -7.330 13.479 1.00 73.31 81 LYS A C 1
ATOM 597 O O . LYS A 1 81 ? 2.826 -6.841 13.632 1.00 73.31 81 LYS A O 1
ATOM 602 N N . LYS A 1 82 ? 1.532 -8.481 12.824 1.00 73.75 82 LYS A N 1
ATOM 603 C CA . LYS A 1 82 ? 2.623 -9.232 12.186 1.00 73.75 82 LYS A CA 1
ATOM 604 C C . LYS A 1 82 ? 2.581 -9.072 10.672 1.00 73.75 82 LYS A C 1
ATOM 606 O O . LYS A 1 82 ? 1.508 -9.186 10.086 1.00 73.75 82 LYS A O 1
ATOM 611 N N . PHE A 1 83 ? 3.765 -8.891 10.090 1.00 74.62 83 PHE A N 1
ATOM 612 C CA . PHE A 1 83 ? 4.011 -8.912 8.649 1.00 74.62 83 PHE A CA 1
ATOM 613 C C . PHE A 1 83 ? 4.650 -10.236 8.275 1.00 74.62 83 PHE A C 1
ATOM 615 O O . PHE A 1 83 ? 5.596 -10.675 8.936 1.00 74.62 83 PHE A O 1
ATOM 622 N N . MET A 1 84 ? 4.135 -10.856 7.225 1.00 72.12 84 MET A N 1
ATOM 623 C CA . MET A 1 84 ? 4.727 -12.033 6.607 1.00 72.12 84 MET A CA 1
ATOM 624 C C . MET A 1 84 ? 4.866 -11.740 5.117 1.00 72.12 84 MET A C 1
ATOM 626 O O . MET A 1 84 ? 3.891 -11.311 4.508 1.00 72.12 84 MET A O 1
ATOM 630 N N . SER A 1 85 ? 6.065 -11.933 4.572 1.00 71.12 85 SER A N 1
ATOM 631 C CA . SER A 1 85 ? 6.326 -11.896 3.132 1.00 71.12 85 SER A CA 1
ATOM 632 C C . SER A 1 85 ? 6.774 -13.279 2.667 1.00 71.12 85 SER A C 1
ATOM 634 O O . SER A 1 85 ? 7.508 -13.950 3.405 1.00 71.12 85 SER A O 1
ATOM 636 N N . GLY A 1 86 ? 6.291 -13.694 1.495 1.00 62.56 86 GLY A N 1
ATOM 637 C CA . GLY A 1 86 ? 6.679 -14.939 0.819 1.00 62.56 86 GLY A CA 1
ATOM 638 C C . GLY A 1 86 ? 8.108 -14.943 0.296 1.00 62.56 86 GLY A C 1
ATOM 639 O O . GLY A 1 86 ? 8.689 -13.846 0.138 1.00 62.56 86 GLY A O 1
#

pLDDT: mean 73.73, std 9.63, range [52.69, 89.0]

Sequence (86 aa):
ALKSIGCEVISLPELPDLPDSVFVEDTAVILDEAAVITNPGAVSRKPEIDSIAEVLKDYRKLIRIQSPATVDGGDVLVVGKKFMSG